Protein AF-A0A382IEI0-F1 (afdb_monomer_lite)

Sequence (63 aa):
VPTPKLKANSFLSILRGNDGVLDASQLFSQLRPKVMVNSDQTPEYGDIHRAGHDGGDFLFVRR

Secondary structure (DSSP, 8-state):
---HHHHHHHHHHHHHH--SEEEHHHHHHHHHHHHHTT-SSPPP----TTS-S-SPPPEEE--

Foldseek 3Di:
DQDPVQLVVQLVVVLVVDQAKDWPVNSCVSSQVSDVVRDPDGDDDDDPVPPPDDPDIDIRHDD

Radius of gyration: 13.01 Å; chains: 1; bounding box: 28×30×34 Å

Structure (mmCIF, N/CA/C/O backbone):
data_AF-A0A382IEI0-F1
#
_entry.id   AF-A0A382IEI0-F1
#
loop_
_atom_site.group_PDB
_atom_site.id
_atom_site.type_symbol
_atom_site.label_atom_id
_atom_site.label_alt_id
_atom_site.label_comp_id
_atom_site.label_asym_id
_atom_site.label_entity_id
_atom_site.label_seq_id
_atom_site.pdbx_PDB_ins_code
_atom_site.Cartn_x
_atom_site.Cartn_y
_atom_site.Cartn_z
_atom_site.occupancy
_atom_site.B_iso_or_equiv
_atom_site.auth_seq_id
_atom_site.auth_comp_id
_atom_site.auth_asym_id
_atom_site.auth_at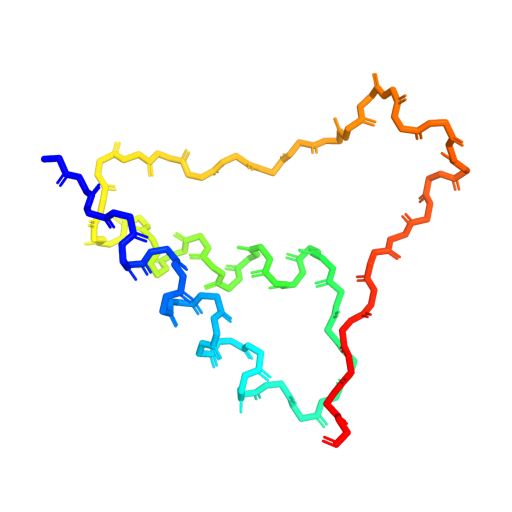om_id
_atom_site.pdbx_PDB_model_num
ATOM 1 N N . VAL A 1 1 ? -2.256 8.851 22.056 1.00 46.88 1 VAL A N 1
ATOM 2 C CA . VAL A 1 1 ? -1.102 8.645 21.146 1.00 46.88 1 VAL A CA 1
ATOM 3 C C . VAL A 1 1 ? -1.285 7.312 20.436 1.00 46.88 1 VAL A C 1
ATOM 5 O O . VAL A 1 1 ? -1.314 6.292 21.122 1.00 46.88 1 VAL A O 1
ATOM 8 N N . PRO A 1 2 ? -1.470 7.287 19.111 1.00 51.12 2 PRO A N 1
ATOM 9 C CA . PRO A 1 2 ? -1.573 6.036 18.372 1.00 51.12 2 PRO A CA 1
ATOM 10 C C . PRO A 1 2 ? -0.278 5.246 18.499 1.00 51.12 2 PRO A C 1
ATOM 12 O O . PRO A 1 2 ? 0.820 5.759 18.288 1.00 51.12 2 PRO A O 1
ATOM 15 N N . THR A 1 3 ? -0.401 3.994 18.916 1.00 52.69 3 THR A N 1
ATOM 16 C CA . THR A 1 3 ? 0.744 3.166 19.283 1.00 52.69 3 THR A CA 1
ATOM 17 C C . THR A 1 3 ? 1.442 2.657 18.012 1.00 52.69 3 THR A C 1
ATOM 19 O O . THR A 1 3 ? 0.762 2.139 17.123 1.00 52.69 3 THR A O 1
ATOM 22 N N . PRO A 1 4 ? 2.787 2.703 17.914 1.00 57.53 4 PRO A N 1
ATOM 23 C CA . PRO A 1 4 ? 3.544 2.235 16.741 1.00 57.53 4 PRO A CA 1
ATOM 24 C C . PRO A 1 4 ? 3.183 0.814 16.271 1.00 57.53 4 PRO A C 1
ATOM 26 O O . PRO A 1 4 ? 3.236 0.510 15.080 1.00 57.53 4 PRO A O 1
ATOM 29 N N . LYS A 1 5 ? 2.744 -0.044 17.202 1.00 58.44 5 LYS A N 1
ATOM 30 C CA . LYS A 1 5 ? 2.323 -1.428 16.941 1.00 58.44 5 LYS A CA 1
ATOM 31 C C . LYS A 1 5 ? 1.150 -1.541 15.952 1.00 58.44 5 LYS A C 1
ATOM 33 O O . LYS A 1 5 ? 1.104 -2.498 15.184 1.00 58.44 5 LYS A O 1
ATOM 38 N N . LEU A 1 6 ? 0.232 -0.570 15.919 1.00 65.25 6 LEU A N 1
ATOM 39 C CA . LEU A 1 6 ? -0.953 -0.607 15.045 1.00 65.25 6 LEU A CA 1
ATOM 40 C C . LEU A 1 6 ? -0.592 -0.428 13.560 1.00 65.25 6 LEU A C 1
ATOM 42 O O . LEU A 1 6 ? -1.198 -1.065 12.694 1.00 65.25 6 LEU A O 1
ATOM 46 N N . LYS A 1 7 ? 0.439 0.382 13.270 1.00 64.12 7 LYS A N 1
ATOM 47 C CA . LYS A 1 7 ? 0.932 0.638 11.906 1.00 64.12 7 LYS A CA 1
ATOM 48 C C . LYS A 1 7 ? 1.580 -0.614 11.309 1.00 64.12 7 LYS A C 1
ATOM 50 O O . LYS A 1 7 ? 1.195 -1.045 10.224 1.00 64.12 7 LYS A O 1
ATOM 55 N N . ALA A 1 8 ? 2.490 -1.243 12.056 1.00 74.88 8 ALA A N 1
ATOM 56 C CA . ALA A 1 8 ? 3.169 -2.466 11.627 1.00 74.88 8 ALA A CA 1
ATOM 57 C C . ALA A 1 8 ? 2.188 -3.634 11.428 1.00 74.88 8 ALA A C 1
ATOM 59 O O . ALA A 1 8 ? 2.247 -4.325 10.414 1.00 74.88 8 ALA A O 1
ATOM 60 N N . ASN A 1 9 ? 1.231 -3.821 12.343 1.00 83.50 9 ASN A N 1
ATOM 61 C CA . ASN A 1 9 ? 0.250 -4.904 12.228 1.00 83.50 9 ASN A CA 1
ATOM 62 C C . ASN A 1 9 ? -0.668 -4.749 11.011 1.00 83.50 9 ASN A C 1
ATOM 64 O O . ASN A 1 9 ? -0.933 -5.733 10.320 1.00 83.50 9 ASN A O 1
ATOM 68 N N . SER A 1 10 ? -1.131 -3.528 10.730 1.00 82.75 10 SER A N 1
ATOM 69 C CA . SER A 1 10 ? -1.997 -3.251 9.577 1.00 82.75 10 SER A CA 1
ATOM 70 C C . SER A 1 10 ? -1.262 -3.484 8.258 1.00 82.75 10 SER A C 1
ATOM 72 O O . SER A 1 10 ? -1.800 -4.136 7.364 1.00 82.75 10 SER A O 1
ATOM 74 N N . PHE A 1 11 ? -0.009 -3.033 8.175 1.00 85.31 11 PHE A N 1
ATOM 75 C CA . PHE A 1 11 ? 0.870 -3.270 7.032 1.00 85.31 11 PHE A CA 1
ATOM 76 C C . PHE A 1 11 ? 1.108 -4.771 6.797 1.00 85.31 11 PHE A C 1
ATOM 78 O O . PHE A 1 11 ? 0.812 -5.291 5.723 1.00 85.31 11 PHE A O 1
ATOM 85 N N . LEU A 1 12 ? 1.532 -5.505 7.832 1.00 86.25 12 LEU A N 1
ATOM 86 C CA . LEU A 1 12 ? 1.764 -6.952 7.750 1.00 86.25 12 LEU A CA 1
ATOM 87 C C . LEU A 1 12 ? 0.483 -7.749 7.468 1.00 86.25 12 LEU A C 1
ATOM 89 O O . LEU A 1 12 ? 0.550 -8.847 6.922 1.00 86.25 12 LEU A O 1
ATOM 93 N N . SER A 1 13 ? -0.685 -7.247 7.873 1.00 88.06 13 SER A N 1
ATOM 94 C CA . SER A 1 13 ? -1.977 -7.858 7.544 1.00 88.06 13 SER A CA 1
ATOM 95 C C . SER A 1 13 ? -2.305 -7.725 6.057 1.00 88.06 13 SER A C 1
ATOM 97 O O . SER A 1 13 ? -2.792 -8.692 5.481 1.00 88.06 13 SER A O 1
ATOM 99 N N . ILE A 1 14 ? -2.026 -6.574 5.436 1.00 87.94 14 ILE A N 1
ATOM 100 C CA . ILE A 1 14 ? -2.258 -6.367 3.997 1.00 87.94 14 ILE A CA 1
ATOM 101 C C . ILE A 1 14 ? -1.319 -7.257 3.178 1.00 87.94 14 ILE A C 1
ATOM 103 O O . ILE A 1 14 ? -1.776 -7.973 2.293 1.00 87.94 14 ILE A O 1
ATOM 107 N N . LEU A 1 15 ? -0.032 -7.310 3.534 1.00 89.31 15 LEU A N 1
ATOM 108 C CA . LEU A 1 15 ? 0.931 -8.173 2.839 1.00 89.31 15 LEU A CA 1
ATOM 109 C C . LEU A 1 15 ? 0.585 -9.665 2.959 1.00 89.31 15 LEU A C 1
ATOM 111 O O . LEU A 1 15 ? 0.652 -10.399 1.975 1.00 89.31 15 LEU A O 1
ATOM 115 N N . ARG A 1 16 ? 0.149 -10.114 4.144 1.00 88.00 16 ARG A N 1
ATOM 116 C CA . ARG A 1 16 ? -0.323 -11.494 4.356 1.00 88.00 16 ARG A CA 1
ATOM 117 C C . ARG A 1 16 ? -1.630 -11.829 3.641 1.00 88.00 16 ARG A C 1
ATOM 119 O O . ARG A 1 16 ? -1.932 -13.009 3.555 1.00 88.00 16 ARG A O 1
ATOM 126 N N . GLY A 1 17 ? -2.395 -10.828 3.199 1.00 86.12 17 GLY A N 1
ATOM 127 C CA . GLY A 1 17 ? -3.636 -10.987 2.433 1.00 86.12 17 GLY A CA 1
ATOM 128 C C . GLY A 1 17 ? -3.476 -10.759 0.924 1.00 86.12 17 GLY A C 1
ATOM 129 O O . GLY A 1 17 ? -4.386 -11.062 0.167 1.00 86.12 17 GLY A O 1
ATOM 130 N N . ASN A 1 18 ? -2.311 -10.295 0.458 1.00 89.06 18 ASN A N 1
ATOM 131 C CA . ASN A 1 18 ? -2.014 -10.131 -0.966 1.00 89.06 18 ASN A CA 1
ATOM 132 C C . ASN A 1 18 ? -1.756 -11.470 -1.696 1.00 89.06 18 ASN A C 1
ATOM 134 O O . ASN A 1 18 ? -0.701 -12.065 -1.480 1.00 89.06 18 ASN A O 1
ATOM 138 N N . ASP A 1 19 ? -2.691 -11.940 -2.523 1.00 84.81 19 ASP A N 1
ATOM 139 C CA . ASP A 1 19 ? -2.565 -13.178 -3.320 1.00 84.81 19 ASP A CA 1
ATOM 140 C C . ASP A 1 19 ? -2.078 -12.921 -4.765 1.00 84.81 19 ASP A C 1
ATOM 142 O O . ASP A 1 19 ? -2.124 -13.809 -5.615 1.00 84.81 19 ASP A O 1
ATOM 146 N N . GLY A 1 20 ? -1.605 -11.704 -5.058 1.00 87.19 20 GLY A N 1
ATOM 147 C CA . GLY A 1 20 ? -1.131 -11.306 -6.382 1.00 87.19 20 GLY A CA 1
ATOM 148 C C . GLY A 1 20 ? -0.005 -10.274 -6.329 1.00 87.19 20 GLY A C 1
ATOM 149 O O . GLY A 1 20 ? 0.836 -10.280 -5.426 1.00 87.19 20 GLY A O 1
ATOM 150 N N . VAL A 1 21 ? 0.024 -9.394 -7.328 1.00 88.31 21 VAL A N 1
ATOM 151 C CA . VAL A 1 21 ? 0.913 -8.228 -7.347 1.00 88.31 21 VAL A CA 1
ATOM 152 C C . VAL A 1 21 ? 0.163 -7.056 -6.732 1.00 88.31 21 VAL A C 1
ATOM 154 O O . VAL A 1 21 ? -0.929 -6.721 -7.186 1.00 88.31 21 VAL A O 1
ATOM 157 N N . LEU A 1 22 ? 0.753 -6.451 -5.707 1.00 90.38 22 LEU A N 1
ATOM 158 C CA . LEU A 1 22 ? 0.236 -5.256 -5.054 1.00 90.38 22 LEU A CA 1
ATOM 159 C C . LEU A 1 22 ? 1.215 -4.109 -5.292 1.00 90.38 22 LEU A C 1
ATOM 161 O O . LEU A 1 22 ? 2.380 -4.236 -4.921 1.00 90.38 22 LEU A O 1
ATOM 165 N N . ASP A 1 23 ? 0.763 -3.012 -5.890 1.00 89.31 23 ASP A N 1
ATOM 166 C CA . ASP A 1 23 ? 1.581 -1.803 -6.043 1.00 89.31 23 ASP A CA 1
ATOM 167 C C . ASP A 1 23 ? 1.505 -0.886 -4.805 1.00 89.31 23 ASP A C 1
ATOM 169 O O . ASP A 1 23 ? 0.681 -1.084 -3.897 1.00 89.31 23 ASP A O 1
ATOM 173 N N . ALA A 1 24 ? 2.385 0.117 -4.724 1.00 84.19 24 ALA A N 1
ATOM 174 C CA . ALA A 1 24 ? 2.458 0.988 -3.554 1.00 84.19 24 ALA A CA 1
ATOM 175 C C . ALA A 1 24 ? 1.192 1.841 -3.371 1.00 84.19 24 ALA A C 1
ATOM 177 O O . ALA A 1 24 ? 0.776 2.092 -2.232 1.00 84.19 24 ALA A O 1
ATOM 178 N N . SER A 1 25 ? 0.533 2.232 -4.464 1.00 85.31 25 SER A N 1
ATOM 179 C CA . SER A 1 25 ? -0.714 3.001 -4.426 1.00 85.31 25 SER A CA 1
ATOM 180 C C . SER A 1 25 ? -1.875 2.172 -3.862 1.00 85.31 25 SER A C 1
ATOM 182 O O . SER A 1 25 ? -2.656 2.652 -3.028 1.00 85.31 25 SER A O 1
ATOM 184 N N . GLN A 1 26 ? -1.952 0.895 -4.240 1.00 88.25 26 GLN A N 1
ATOM 185 C CA . GLN A 1 26 ? -2.941 -0.061 -3.761 1.00 88.25 26 GLN A CA 1
ATOM 186 C C . GLN A 1 26 ? -2.700 -0.406 -2.293 1.00 88.25 26 GLN A C 1
ATOM 188 O O . GLN A 1 26 ? -3.641 -0.420 -1.492 1.00 88.25 26 GLN A O 1
ATOM 193 N N . LEU A 1 27 ? -1.442 -0.635 -1.913 1.00 88.19 27 LEU A N 1
ATOM 194 C CA . LEU A 1 27 ? -1.042 -0.841 -0.525 1.00 88.19 27 LEU A CA 1
ATOM 195 C C . LEU A 1 27 ? -1.442 0.357 0.344 1.00 88.19 27 LEU A C 1
ATOM 197 O O . LEU A 1 27 ? -2.038 0.175 1.410 1.00 88.19 27 LEU A O 1
ATOM 201 N N . PHE A 1 28 ? -1.154 1.579 -0.108 1.00 84.69 28 PHE A N 1
ATOM 202 C CA . PHE A 1 28 ? -1.480 2.791 0.637 1.00 84.69 28 PHE A CA 1
ATOM 203 C C . PHE A 1 28 ? -2.991 2.988 0.781 1.00 84.69 28 PHE A C 1
ATOM 205 O O . PHE A 1 28 ? -3.481 3.232 1.888 1.00 84.69 28 PHE A O 1
ATOM 212 N N . SER A 1 29 ? -3.738 2.805 -0.309 1.00 87.19 29 SER A N 1
ATOM 213 C CA . SER A 1 29 ? -5.203 2.876 -0.327 1.00 87.19 29 SER A CA 1
ATOM 214 C C . SER A 1 29 ? -5.849 1.919 0.682 1.00 87.19 29 SER A C 1
ATOM 216 O O .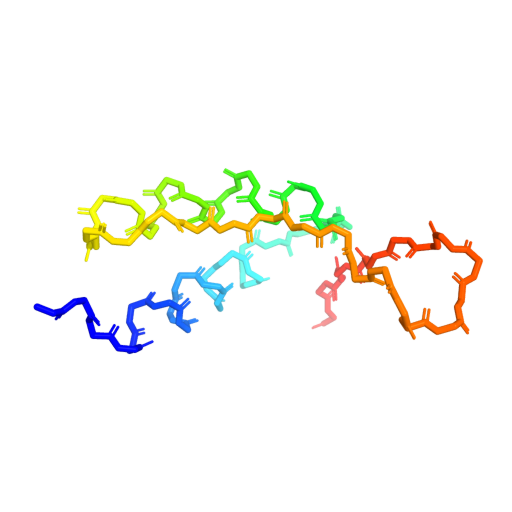 SER A 1 29 ? -6.828 2.280 1.335 1.00 87.19 29 SER A O 1
ATOM 218 N N . GLN A 1 30 ? -5.271 0.729 0.878 1.00 88.06 30 GLN A N 1
ATOM 219 C CA . GLN A 1 30 ? -5.733 -0.249 1.872 1.00 88.06 30 GLN A CA 1
ATOM 220 C C . GLN A 1 30 ? -5.252 0.046 3.301 1.00 88.06 30 GLN A C 1
ATOM 222 O O . GLN A 1 30 ? -5.952 -0.259 4.272 1.00 88.06 30 GLN A O 1
ATOM 227 N N . LEU A 1 31 ? -4.055 0.614 3.456 1.00 85.94 31 LEU A N 1
ATOM 228 C CA . LEU A 1 31 ? -3.452 0.910 4.757 1.00 85.94 31 LEU A CA 1
ATOM 229 C C . LEU A 1 31 ? -4.105 2.118 5.430 1.00 85.94 31 LEU A C 1
ATOM 231 O O . LEU A 1 31 ? -4.355 2.095 6.638 1.00 85.94 31 LEU A O 1
ATOM 235 N N . ARG A 1 32 ? -4.405 3.157 4.647 1.00 81.44 32 ARG A N 1
ATOM 236 C CA . ARG A 1 32 ? -4.947 4.430 5.124 1.00 81.44 32 ARG A CA 1
ATOM 237 C C . ARG A 1 32 ? -6.193 4.276 6.013 1.00 81.44 32 ARG A C 1
ATOM 239 O O . ARG A 1 32 ? -6.130 4.753 7.146 1.00 81.44 32 ARG A O 1
ATOM 246 N N . PRO A 1 33 ? -7.276 3.577 5.613 1.00 80.44 33 PRO A N 1
ATOM 247 C CA . PRO A 1 33 ? -8.448 3.416 6.477 1.00 80.44 33 PRO A CA 1
ATOM 248 C C . PRO A 1 33 ? -8.150 2.607 7.751 1.00 80.44 33 PRO A C 1
ATOM 250 O O . PRO A 1 33 ? -8.680 2.929 8.811 1.00 80.44 33 PRO A O 1
ATOM 253 N N . LYS A 1 34 ? -7.258 1.604 7.700 1.00 76.56 34 LYS A N 1
ATOM 254 C CA . LYS A 1 34 ? -6.904 0.777 8.873 1.00 76.56 34 LYS A CA 1
ATOM 255 C C . LYS A 1 34 ? -6.156 1.568 9.945 1.00 76.56 34 LYS A C 1
ATOM 257 O O . LYS A 1 34 ? -6.347 1.333 11.140 1.00 76.56 34 LYS A O 1
ATOM 262 N N . VAL A 1 35 ? -5.316 2.508 9.517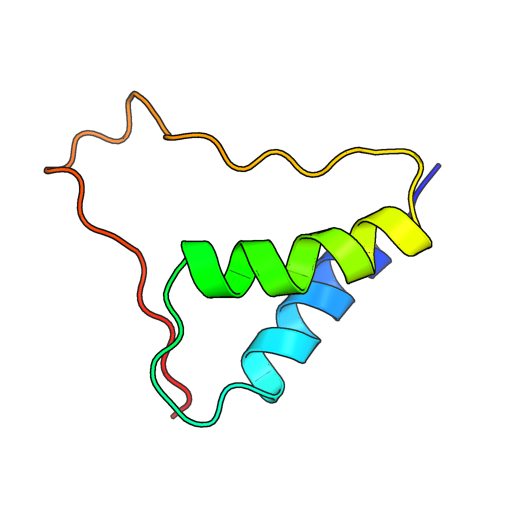 1.00 71.44 35 VAL A N 1
ATOM 263 C CA . V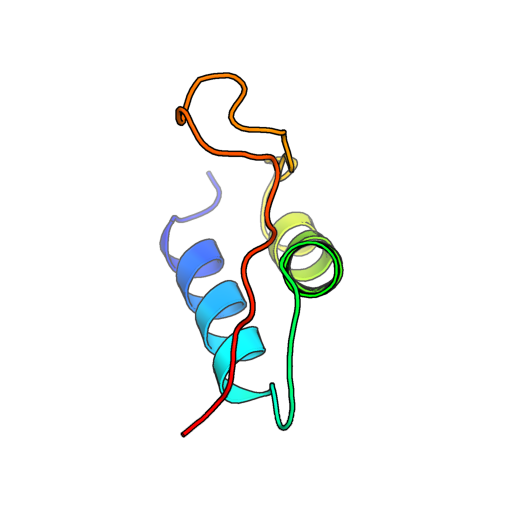AL A 1 35 ? -4.575 3.387 10.424 1.00 71.44 35 VAL A CA 1
ATOM 264 C C . VAL A 1 35 ? -5.465 4.530 10.908 1.00 71.44 35 VAL A C 1
ATOM 266 O O . VAL A 1 35 ? -5.504 4.757 12.110 1.00 71.44 35 VAL A O 1
ATOM 269 N N . MET A 1 36 ? -6.237 5.181 10.030 1.00 70.19 36 MET A N 1
ATOM 270 C CA . MET A 1 36 ? -7.109 6.310 10.400 1.00 70.19 36 MET A CA 1
ATOM 271 C C . MET A 1 36 ? -8.191 5.943 11.426 1.00 70.19 36 MET A C 1
ATOM 273 O O . MET A 1 36 ? -8.511 6.754 12.284 1.00 70.19 36 MET A O 1
ATOM 277 N N . VAL A 1 37 ? -8.723 4.717 11.393 1.00 63.84 37 VAL A N 1
ATOM 278 C CA . VAL A 1 37 ? -9.725 4.253 12.377 1.00 63.84 37 VAL A CA 1
ATOM 279 C C . VAL A 1 37 ? -9.134 4.087 13.787 1.00 63.84 37 VAL A C 1
ATOM 281 O O . VAL A 1 37 ? -9.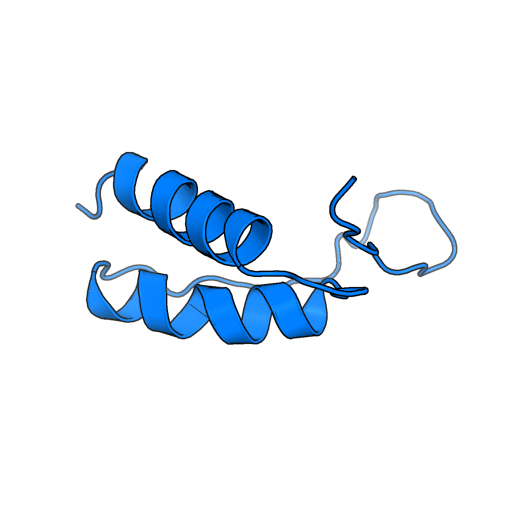871 4.096 14.767 1.00 63.84 37 VAL A O 1
ATOM 284 N N . ASN A 1 38 ? -7.809 3.968 13.915 1.00 57.09 38 ASN A N 1
ATOM 285 C CA . ASN A 1 38 ? -7.136 3.660 15.180 1.00 57.09 38 ASN A CA 1
ATOM 286 C C . ASN A 1 38 ? -6.105 4.729 15.599 1.00 57.09 38 ASN A C 1
ATOM 288 O O . ASN A 1 38 ? -5.262 4.470 16.464 1.00 57.09 38 ASN A O 1
ATOM 292 N N . SER A 1 39 ? -6.101 5.901 14.952 1.00 56.47 39 SER A N 1
ATOM 293 C CA . SER A 1 39 ? -5.035 6.892 15.104 1.00 56.47 39 SER A CA 1
ATOM 294 C C . SER A 1 39 ? -5.446 8.295 14.667 1.00 56.47 39 SER A C 1
ATOM 296 O O . SER A 1 39 ? -5.839 8.482 13.524 1.00 56.47 39 SER A O 1
ATOM 298 N N . ASP A 1 40 ? -5.198 9.295 15.522 1.00 56.94 40 ASP A N 1
ATOM 299 C CA . ASP A 1 40 ? -5.348 10.728 15.198 1.00 56.94 40 ASP A CA 1
ATOM 300 C C . ASP A 1 40 ? -4.346 11.239 14.139 1.00 56.94 40 ASP A C 1
ATOM 302 O O . ASP A 1 40 ? -4.366 12.408 13.764 1.00 56.94 40 ASP A O 1
ATOM 306 N N . GLN A 1 41 ? -3.417 10.394 13.675 1.00 54.00 41 GLN A N 1
ATOM 307 C CA . GLN A 1 41 ? -2.485 10.749 12.601 1.00 54.00 41 GLN A CA 1
ATOM 308 C C . GLN A 1 41 ? -3.038 10.389 11.222 1.00 54.00 41 GLN A C 1
ATOM 310 O O . GLN A 1 41 ? -3.340 9.221 10.967 1.00 54.00 41 GLN A O 1
ATOM 315 N N . THR A 1 42 ? -3.038 11.363 10.312 1.00 58.53 42 THR A N 1
ATOM 316 C CA . THR A 1 42 ? -3.253 11.166 8.874 1.00 58.53 42 THR A CA 1
ATOM 317 C C . THR A 1 42 ? -2.007 10.523 8.254 1.00 58.53 42 THR A C 1
ATOM 319 O O . THR A 1 42 ? -0.936 11.127 8.298 1.00 58.53 42 THR A O 1
ATOM 322 N N . PRO A 1 43 ? -2.087 9.301 7.696 1.00 59.72 43 PRO A N 1
ATOM 323 C CA . PRO A 1 43 ? -0.991 8.730 6.921 1.00 59.72 43 PRO A CA 1
ATOM 324 C C . PRO A 1 43 ? -0.807 9.541 5.637 1.00 59.72 43 PRO A C 1
ATOM 326 O O . PRO A 1 43 ? -1.773 9.728 4.896 1.00 59.72 43 PRO A O 1
ATOM 329 N N . GLU A 1 44 ? 0.413 9.991 5.360 1.00 62.34 44 GLU A N 1
ATOM 330 C CA . GLU A 1 44 ? 0.757 10.653 4.101 1.00 62.34 44 GLU A CA 1
ATOM 331 C C . GLU A 1 44 ? 1.444 9.664 3.157 1.00 62.34 44 GLU A C 1
ATOM 333 O O . GLU A 1 44 ? 2.321 8.899 3.562 1.00 62.34 44 GLU A O 1
ATOM 338 N N . TYR A 1 45 ? 1.015 9.682 1.896 1.00 60.44 45 TYR A N 1
ATOM 339 C CA . TYR A 1 45 ? 1.733 9.090 0.774 1.00 60.44 45 TYR A CA 1
ATOM 340 C C . TYR A 1 45 ? 2.313 10.248 -0.013 1.00 60.44 45 TYR A C 1
ATOM 342 O O . TYR A 1 45 ? 1.567 11.069 -0.546 1.00 60.44 45 TYR A O 1
ATOM 350 N N . GLY A 1 46 ? 3.631 10.352 -0.011 1.00 59.28 46 GLY A N 1
ATOM 351 C CA . GLY A 1 46 ? 4.343 11.410 -0.701 1.00 59.28 46 GLY A CA 1
ATOM 352 C C . GLY A 1 46 ? 5.446 10.805 -1.540 1.00 59.28 46 GLY A C 1
ATOM 353 O O . GLY A 1 46 ? 6.091 9.844 -1.119 1.00 59.28 46 GLY A O 1
ATOM 354 N N . ASP A 1 47 ? 5.663 11.386 -2.713 1.00 55.16 47 ASP A N 1
ATOM 355 C CA . ASP A 1 47 ? 6.829 11.071 -3.523 1.00 55.16 47 ASP A CA 1
ATOM 356 C C . ASP A 1 47 ? 8.096 11.398 -2.725 1.00 55.16 47 ASP A C 1
ATOM 358 O O . ASP A 1 47 ? 8.247 12.506 -2.188 1.00 55.16 47 ASP A O 1
ATOM 362 N N . ILE A 1 48 ? 9.028 10.449 -2.643 1.00 58.34 48 ILE A N 1
ATOM 363 C CA . ILE A 1 48 ? 10.337 10.700 -2.038 1.00 58.34 48 ILE A CA 1
ATOM 364 C C . ILE A 1 48 ? 11.161 11.458 -3.078 1.00 58.34 48 ILE A C 1
ATOM 366 O O . ILE A 1 48 ? 11.961 10.878 -3.811 1.00 58.34 48 ILE A O 1
ATOM 370 N N . HIS A 1 49 ? 10.963 12.777 -3.132 1.00 44.72 49 HIS A N 1
ATOM 371 C CA . HIS A 1 49 ? 11.654 13.713 -4.021 1.00 44.72 49 HIS A CA 1
ATOM 372 C C . HIS A 1 49 ? 13.133 13.850 -3.622 1.00 44.72 49 HIS A C 1
ATOM 374 O O . HIS A 1 49 ? 13.532 14.911 -3.145 1.00 44.72 49 HIS A O 1
ATOM 380 N N . ARG A 1 50 ? 13.920 12.762 -3.705 1.00 47.53 50 ARG A N 1
ATOM 381 C CA . ARG A 1 50 ? 15.395 12.707 -3.571 1.00 47.53 50 ARG A CA 1
ATOM 382 C C . ARG A 1 50 ? 16.018 11.309 -3.512 1.00 47.53 50 ARG A C 1
ATOM 384 O O . ARG A 1 50 ? 17.241 11.220 -3.420 1.00 47.53 50 ARG A O 1
ATOM 391 N N . ALA A 1 51 ? 15.245 10.228 -3.577 1.00 54.69 51 ALA A N 1
ATOM 392 C CA . ALA A 1 51 ? 15.819 8.905 -3.810 1.00 54.69 51 ALA A CA 1
ATOM 393 C C . ALA A 1 51 ? 16.147 8.806 -5.308 1.00 54.69 51 ALA A C 1
ATOM 395 O O . ALA A 1 51 ? 15.245 8.571 -6.094 1.00 54.69 51 ALA A O 1
ATOM 396 N N . GLY A 1 52 ? 17.382 9.115 -5.719 1.00 47.00 52 GLY A N 1
ATOM 397 C CA . GLY A 1 52 ? 17.787 9.262 -7.128 1.00 47.00 52 GLY A CA 1
ATOM 398 C C . GLY A 1 52 ? 17.509 8.040 -8.014 1.00 47.00 52 GLY A C 1
ATOM 399 O O . GLY A 1 52 ? 18.397 7.223 -8.237 1.00 47.00 52 GLY A O 1
ATOM 400 N N . HIS A 1 53 ? 16.285 7.933 -8.524 1.00 54.25 53 HIS A N 1
ATOM 401 C CA . HIS A 1 53 ? 15.780 6.823 -9.325 1.00 54.25 53 HIS A CA 1
ATOM 402 C C . HIS A 1 53 ? 14.612 7.305 -10.197 1.00 54.25 53 HIS A C 1
ATOM 404 O O . HIS A 1 53 ? 13.821 8.148 -9.779 1.00 54.25 53 HIS A O 1
ATOM 410 N N . ASP A 1 54 ? 14.540 6.740 -11.400 1.00 54.84 54 ASP A N 1
ATOM 411 C CA . ASP A 1 54 ? 13.638 6.998 -12.535 1.00 54.84 54 ASP A CA 1
ATOM 412 C C . ASP A 1 54 ? 12.145 6.691 -12.249 1.00 54.84 54 ASP A C 1
ATOM 414 O O . ASP A 1 54 ? 11.490 5.956 -12.981 1.00 54.84 54 ASP A O 1
ATOM 418 N N . GLY A 1 55 ? 11.583 7.195 -11.144 1.00 56.47 55 GLY A N 1
ATOM 419 C CA . GLY A 1 55 ? 10.129 7.199 -10.907 1.00 56.47 55 GLY A CA 1
ATOM 420 C C . GLY A 1 55 ? 9.426 5.830 -10.910 1.00 56.47 55 GLY A C 1
ATOM 421 O O . GLY A 1 55 ? 8.219 5.761 -11.117 1.00 56.47 55 GLY A O 1
ATOM 422 N N . GLY A 1 56 ? 10.152 4.728 -10.724 1.00 66.62 56 GLY A N 1
ATOM 423 C CA . GLY A 1 56 ? 9.581 3.379 -10.646 1.00 66.62 56 GLY A CA 1
ATOM 424 C C . GLY A 1 56 ? 8.859 3.104 -9.321 1.00 66.62 56 GLY A C 1
ATOM 425 O O . GLY A 1 56 ? 9.303 3.560 -8.269 1.00 66.62 56 GLY A O 1
ATOM 426 N N . ASP A 1 57 ? 7.782 2.323 -9.393 1.00 76.06 57 ASP A N 1
ATOM 427 C CA . ASP A 1 57 ? 6.905 1.965 -8.272 1.00 76.06 57 ASP A CA 1
ATOM 428 C C . ASP A 1 57 ? 7.366 0.681 -7.545 1.00 76.06 57 ASP A C 1
ATOM 430 O O . ASP A 1 57 ? 8.075 -0.160 -8.109 1.00 76.06 57 ASP A O 1
ATOM 434 N N . PHE A 1 58 ? 6.951 0.500 -6.289 1.00 82.19 58 PHE A N 1
ATOM 435 C CA . PHE A 1 58 ? 7.190 -0.732 -5.538 1.00 82.19 58 PHE A CA 1
ATOM 436 C C . PHE A 1 58 ? 6.100 -1.763 -5.825 1.00 82.19 58 PHE A C 1
ATOM 438 O O . PHE A 1 58 ? 4.918 -1.505 -5.615 1.00 82.19 58 PHE A O 1
ATOM 445 N N . LEU A 1 59 ? 6.515 -2.971 -6.213 1.00 84.69 59 LEU A N 1
ATOM 446 C CA . LEU A 1 59 ? 5.632 -4.125 -6.369 1.00 84.69 59 LEU A CA 1
ATOM 447 C C . LEU A 1 59 ? 5.879 -5.143 -5.253 1.00 84.69 59 LEU A C 1
ATOM 449 O O . LEU A 1 59 ? 7.003 -5.599 -5.036 1.00 84.69 59 LEU A O 1
ATOM 453 N N . PHE A 1 60 ? 4.810 -5.541 -4.575 1.00 86.12 60 PHE A N 1
ATOM 454 C CA . PHE A 1 60 ? 4.815 -6.548 -3.524 1.00 86.12 60 PHE A CA 1
ATOM 455 C C . PHE A 1 60 ? 4.181 -7.834 -4.050 1.00 86.12 60 PHE A C 1
ATOM 457 O O . PHE A 1 60 ? 3.045 -7.833 -4.523 1.00 86.12 60 PHE A O 1
ATOM 464 N N . VAL A 1 61 ? 4.909 -8.945 -3.938 1.00 86.44 61 VAL A N 1
ATOM 465 C CA . VAL A 1 61 ? 4.465 -10.271 -4.390 1.00 86.44 61 VAL A CA 1
ATOM 466 C C . VAL A 1 61 ? 4.674 -11.268 -3.259 1.00 86.44 61 VAL A C 1
ATOM 468 O O . VAL A 1 61 ? 5.757 -11.314 -2.670 1.00 86.44 61 VAL A O 1
ATOM 471 N N . ARG A 1 62 ? 3.645 -12.057 -2.934 1.00 80.12 62 ARG A N 1
ATOM 472 C CA . ARG A 1 62 ? 3.763 -13.132 -1.940 1.00 80.12 62 ARG A CA 1
ATOM 473 C C . ARG A 1 62 ? 4.449 -14.346 -2.581 1.00 80.12 62 ARG A C 1
ATOM 475 O O . ARG A 1 62 ? 4.038 -14.779 -3.655 1.00 80.12 62 ARG A O 1
ATOM 482 N N . ARG A 1 63 ? 5.490 -14.869 -1.930 1.00 69.44 63 ARG A N 1
ATOM 483 C CA . ARG A 1 63 ? 6.156 -16.140 -2.259 1.00 69.44 63 ARG A CA 1
ATOM 484 C C . ARG A 1 63 ? 5.903 -17.164 -1.168 1.00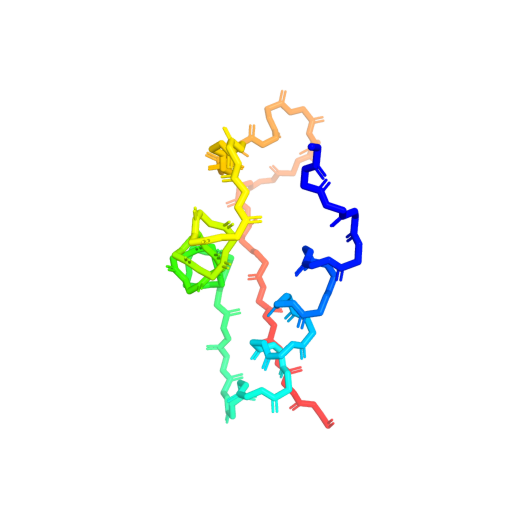 69.44 63 ARG A C 1
ATOM 486 O O . ARG A 1 63 ? 5.798 -16.733 0.002 1.00 69.44 63 ARG A O 1
#

pLDDT: mean 72.1, std 14.64, range [44.72, 90.38]

Organism: NCBI:txid408172